Protein AF-G0NSY0-F1 (afdb_monomer_lite)

Foldseek 3Di:
DDPPPDPPPQDPDLLSNVVVLLLVVLVPDQAAAQLQVVLVVSCVVCVSNRDDSVVVLVVLLVSLLPPPCVVDDLVSNLSSQQNPQHACDDSNVVNVVVQVVQFPFDADPRRGTQWTDHPPDTHHHDPDCVSVPVPPPVVD

InterPro domains:
  IPR006570 SPK domain [PF04435] (18-119)
  IPR006570 SPK domain [SM00583] (14-125)

Structure (mmCIF, N/CA/C/O backbone):
data_AF-G0NSY0-F1
#
_entry.id   AF-G0NSY0-F1
#
loop_
_atom_site.group_PDB
_atom_site.id
_atom_site.type_symbol
_atom_site.label_atom_id
_atom_site.label_alt_id
_atom_site.label_comp_id
_atom_site.label_asym_id
_atom_site.label_entity_id
_atom_site.label_seq_id
_atom_site.pdbx_PDB_ins_code
_atom_site.Cartn_x
_atom_site.Cartn_y
_atom_site.Cartn_z
_atom_site.occupancy
_atom_site.B_iso_or_equiv
_atom_site.auth_seq_id
_atom_site.auth_comp_id
_atom_site.auth_asym_id
_atom_site.auth_atom_id
_atom_site.pdbx_PDB_model_num
ATOM 1 N N . MET A 1 1 ? -10.671 -26.786 -23.825 1.00 42.28 1 MET A N 1
ATOM 2 C CA . MET A 1 1 ? -9.5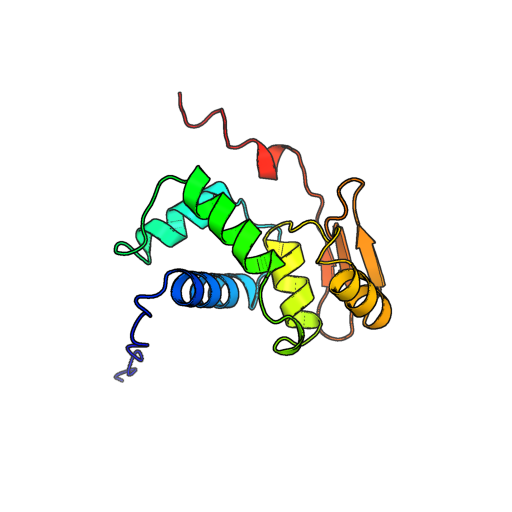52 -26.057 -23.190 1.00 42.28 1 MET A CA 1
ATOM 3 C C . MET A 1 1 ? -9.023 -25.039 -24.179 1.00 42.28 1 MET A C 1
ATOM 5 O O . MET A 1 1 ? -8.607 -25.458 -25.245 1.00 42.28 1 MET A O 1
ATOM 9 N N . LEU A 1 2 ? -9.075 -23.751 -23.842 1.00 33.53 2 LEU A N 1
ATOM 10 C CA . LEU A 1 2 ? -8.144 -22.704 -24.286 1.00 33.53 2 LEU A CA 1
ATOM 11 C C . LEU A 1 2 ? -8.570 -21.422 -23.568 1.00 33.53 2 LEU A C 1
ATOM 13 O O . LEU A 1 2 ? -9.509 -20.739 -23.962 1.00 33.53 2 LEU A O 1
ATOM 17 N N . VAL A 1 3 ? -7.925 -21.171 -22.430 1.00 37.84 3 VAL A N 1
ATOM 18 C CA . VAL A 1 3 ? -8.092 -19.944 -21.656 1.00 37.84 3 VAL A CA 1
ATOM 19 C C . VAL A 1 3 ? -7.523 -18.813 -22.506 1.00 37.84 3 VAL A C 1
ATOM 21 O O . VAL A 1 3 ? -6.309 -18.743 -22.705 1.00 37.84 3 VAL A O 1
ATOM 24 N N . GLN A 1 4 ? -8.396 -17.944 -23.018 1.00 37.56 4 GLN A N 1
ATOM 25 C CA . GLN A 1 4 ? -8.018 -16.621 -23.501 1.00 37.56 4 GLN A CA 1
ATOM 26 C C . GLN A 1 4 ? -7.388 -15.871 -22.325 1.00 37.56 4 GLN A C 1
ATOM 28 O O . GLN A 1 4 ? -8.070 -15.230 -21.531 1.00 37.56 4 GLN A O 1
ATOM 33 N N . ARG A 1 5 ? -6.065 -15.993 -22.179 1.00 39.16 5 ARG A N 1
ATOM 34 C CA . ARG A 1 5 ? -5.278 -15.085 -21.351 1.00 39.16 5 ARG A CA 1
ATOM 35 C C . ARG A 1 5 ? -5.397 -13.719 -22.006 1.00 39.16 5 ARG A C 1
ATOM 37 O O . ARG A 1 5 ? -4.770 -13.457 -23.029 1.00 39.16 5 ARG A O 1
ATOM 44 N N . SER A 1 6 ? -6.278 -12.897 -21.450 1.00 41.25 6 SER A N 1
ATOM 45 C CA . SER A 1 6 ? -6.475 -11.507 -21.821 1.00 41.25 6 SER A CA 1
ATOM 46 C C . SER A 1 6 ? -5.117 -10.820 -21.931 1.00 41.25 6 SER A C 1
ATOM 48 O O . SER A 1 6 ? -4.435 -10.615 -20.925 1.00 41.25 6 SER A O 1
ATOM 50 N N . MET A 1 7 ? -4.727 -10.453 -23.152 1.00 40.50 7 MET A N 1
ATOM 51 C CA . MET A 1 7 ? -3.717 -9.427 -23.371 1.00 40.50 7 MET A CA 1
ATOM 52 C C . MET A 1 7 ? -4.314 -8.099 -22.902 1.00 40.50 7 MET A C 1
ATOM 54 O O . MET A 1 7 ? -4.807 -7.301 -23.697 1.00 40.50 7 MET A O 1
ATOM 58 N N . LEU A 1 8 ? -4.304 -7.881 -21.586 1.00 42.44 8 LEU A N 1
ATOM 59 C CA . LEU A 1 8 ? -4.338 -6.544 -21.014 1.00 42.44 8 LEU A CA 1
ATOM 60 C C . LEU A 1 8 ? -3.165 -5.805 -21.656 1.00 42.44 8 LEU A C 1
ATOM 62 O O . LEU A 1 8 ? -2.007 -6.095 -21.350 1.00 42.44 8 LEU A O 1
ATOM 66 N N . ARG A 1 9 ? -3.461 -4.925 -22.621 1.00 44.59 9 ARG A N 1
ATOM 67 C CA . ARG A 1 9 ? -2.474 -4.013 -23.204 1.00 44.59 9 ARG A CA 1
ATOM 68 C C . ARG A 1 9 ? -1.788 -3.312 -22.037 1.00 44.59 9 ARG A C 1
ATOM 70 O O . ARG A 1 9 ? -2.410 -2.504 -21.353 1.00 44.59 9 ARG A O 1
ATOM 77 N N . ARG A 1 10 ? -0.531 -3.672 -21.779 1.00 50.91 10 ARG A N 1
ATOM 78 C CA . ARG A 1 10 ? 0.277 -3.040 -20.737 1.00 50.91 10 ARG A CA 1
ATOM 79 C C . ARG A 1 10 ? 0.395 -1.564 -21.104 1.00 50.91 10 ARG A C 1
ATOM 81 O O . ARG A 1 10 ? 0.808 -1.244 -22.217 1.00 50.91 10 ARG A O 1
ATOM 88 N N . SER A 1 11 ? -0.048 -0.684 -20.209 1.00 53.00 11 SER A N 1
ATOM 89 C CA . SER A 1 11 ? 0.040 0.759 -20.431 1.00 53.00 11 SER A CA 1
ATOM 90 C C . SER A 1 11 ? 1.504 1.169 -20.615 1.00 53.00 11 SER A C 1
ATOM 92 O O . SER A 1 11 ? 2.406 0.644 -19.956 1.00 53.00 11 SER A O 1
ATOM 94 N N . THR A 1 12 ? 1.740 2.112 -21.524 1.00 58.62 12 THR A N 1
ATOM 95 C CA . THR A 1 12 ? 3.052 2.739 -21.729 1.00 58.62 12 THR A CA 1
ATOM 96 C C . THR A 1 12 ? 3.340 3.821 -20.689 1.00 58.62 12 THR A C 1
ATOM 98 O O . THR A 1 12 ? 4.474 4.284 -20.590 1.00 58.62 12 THR A O 1
ATOM 101 N N . LYS A 1 13 ? 2.344 4.216 -19.885 1.00 81.94 13 LYS A N 1
ATOM 102 C CA . LYS A 1 13 ? 2.547 5.079 -18.722 1.00 81.94 13 LYS A CA 1
ATOM 103 C C . LYS A 1 13 ? 2.987 4.228 -17.540 1.00 81.94 13 LYS A C 1
ATOM 105 O O . LYS A 1 13 ? 2.324 3.255 -17.178 1.00 81.94 13 LYS A O 1
ATOM 110 N N . TRP A 1 14 ? 4.114 4.598 -16.942 1.00 83.00 14 TRP A N 1
ATOM 111 C CA . TRP A 1 14 ? 4.692 3.841 -15.837 1.00 83.00 14 TRP A CA 1
ATOM 112 C C . TRP A 1 14 ? 3.757 3.807 -14.617 1.00 83.00 14 TRP A C 1
ATOM 114 O O . TRP A 1 14 ? 3.750 2.801 -13.912 1.00 83.00 14 TRP A O 1
ATOM 124 N N . GLU A 1 15 ? 2.951 4.855 -14.380 1.00 87.06 15 GLU A N 1
ATOM 125 C CA . GLU A 1 15 ? 1.999 4.903 -13.262 1.00 87.06 15 GLU A CA 1
ATOM 126 C C . GLU A 1 15 ? 0.946 3.797 -13.367 1.00 87.06 15 GLU A C 1
ATOM 128 O O . GLU A 1 15 ? 0.692 3.087 -12.396 1.00 87.06 15 GLU A O 1
ATOM 133 N N . ASP A 1 16 ? 0.371 3.619 -14.555 1.00 89.00 16 ASP A N 1
ATOM 134 C CA . ASP A 1 16 ? -0.678 2.631 -14.810 1.00 89.00 16 ASP A CA 1
ATOM 135 C C . ASP A 1 16 ? -0.128 1.205 -14.707 1.00 89.00 16 ASP A C 1
ATOM 137 O O . ASP A 1 16 ? -0.748 0.332 -14.094 1.00 89.00 16 ASP A O 1
ATOM 141 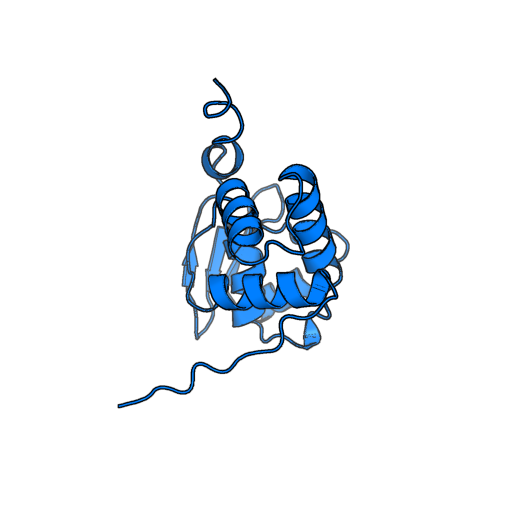N N . ALA A 1 17 ? 1.049 0.962 -15.297 1.00 89.94 17 ALA A N 1
ATOM 142 C CA . ALA A 1 17 ? 1.724 -0.331 -15.225 1.00 89.94 17 ALA A CA 1
ATOM 143 C C . ALA A 1 17 ? 2.043 -0.700 -13.770 1.00 89.94 17 ALA A C 1
ATOM 145 O O . ALA A 1 17 ? 1.778 -1.822 -13.335 1.00 89.94 17 ALA A O 1
ATOM 146 N N . LEU A 1 18 ? 2.549 0.266 -13.002 1.00 91.25 18 LEU A N 1
ATOM 147 C CA . LEU A 1 18 ? 2.905 0.067 -11.607 1.00 91.25 18 LEU A CA 1
ATOM 148 C C . LEU A 1 18 ? 1.676 -0.097 -10.710 1.00 91.25 18 LEU A C 1
ATOM 150 O O . LEU A 1 18 ? 1.684 -0.988 -9.867 1.00 91.25 18 LEU A O 1
ATOM 154 N N . MET A 1 19 ? 0.607 0.686 -10.897 1.00 92.44 19 MET A N 1
ATOM 155 C CA . MET A 1 19 ? -0.638 0.485 -10.144 1.00 92.44 19 MET A CA 1
ATOM 156 C C . MET A 1 19 ? -1.283 -0.857 -10.461 1.00 92.44 19 MET A C 1
ATOM 158 O O . MET A 1 19 ? -1.720 -1.540 -9.539 1.00 92.44 19 MET A O 1
ATOM 162 N N . THR A 1 20 ? -1.306 -1.262 -11.733 1.00 92.56 20 THR A N 1
ATOM 163 C CA . THR A 1 20 ? -1.825 -2.580 -12.133 1.00 92.56 20 THR A CA 1
ATOM 164 C C . THR A 1 20 ? -1.067 -3.690 -11.411 1.00 92.56 20 THR A C 1
ATOM 166 O O . THR A 1 20 ? -1.682 -4.567 -10.809 1.00 92.56 20 THR A O 1
ATOM 169 N N . TYR A 1 21 ? 0.265 -3.614 -11.408 1.00 92.88 21 TYR A N 1
ATOM 170 C CA . TYR A 1 21 ? 1.112 -4.569 -10.702 1.00 92.88 21 TYR A CA 1
ATOM 171 C C . TYR A 1 21 ? 0.880 -4.551 -9.184 1.00 92.88 21 TYR A C 1
ATOM 173 O O . TYR A 1 21 ? 0.744 -5.603 -8.563 1.00 92.88 21 TYR A O 1
ATOM 181 N N . VAL A 1 22 ? 0.793 -3.365 -8.573 1.00 93.25 22 VAL A N 1
ATOM 182 C CA . VAL A 1 22 ? 0.509 -3.223 -7.139 1.00 93.25 22 VAL A CA 1
ATOM 183 C C . VAL A 1 22 ? -0.803 -3.898 -6.777 1.00 93.25 22 VAL A C 1
ATOM 185 O O . VAL A 1 22 ? -0.812 -4.727 -5.871 1.00 93.25 22 VAL A O 1
ATOM 188 N N . LEU A 1 23 ? -1.882 -3.592 -7.494 1.00 93.12 23 LEU A N 1
ATOM 189 C CA . LEU A 1 23 ? -3.205 -4.149 -7.225 1.00 93.12 23 LEU A CA 1
ATOM 190 C C . LEU A 1 23 ? -3.229 -5.671 -7.389 1.00 93.12 23 LEU A C 1
ATOM 192 O O . LEU A 1 23 ? -3.749 -6.354 -6.508 1.00 93.12 23 LEU A O 1
ATOM 196 N N . ASP A 1 24 ? -2.604 -6.205 -8.445 1.00 93.00 24 ASP A N 1
ATOM 197 C CA . ASP A 1 24 ? -2.458 -7.652 -8.652 1.00 93.00 24 ASP A CA 1
ATOM 198 C C . ASP A 1 24 ? -1.806 -8.316 -7.432 1.00 93.00 24 ASP A C 1
ATOM 200 O O . ASP A 1 24 ? -2.383 -9.218 -6.815 1.00 93.00 24 ASP A O 1
ATOM 204 N N . LYS A 1 25 ? -0.644 -7.805 -7.006 1.00 90.38 25 LYS A N 1
ATOM 205 C CA . LYS A 1 25 ? 0.139 -8.418 -5.925 1.00 90.38 25 LYS A CA 1
ATOM 206 C C . LYS A 1 25 ? -0.442 -8.218 -4.528 1.00 90.38 25 LYS A C 1
ATOM 208 O O . LYS A 1 25 ? -0.123 -9.021 -3.652 1.00 90.38 25 LYS A O 1
ATOM 213 N N . VAL A 1 26 ? -1.243 -7.176 -4.286 1.00 88.62 26 VAL A N 1
ATOM 214 C CA . VAL A 1 26 ? -1.814 -6.897 -2.950 1.00 88.62 26 VAL A CA 1
ATOM 215 C C . VAL A 1 26 ? -3.257 -7.372 -2.779 1.00 88.62 26 VAL A C 1
ATOM 217 O O . VAL A 1 26 ? -3.703 -7.488 -1.638 1.00 88.62 26 VAL A O 1
ATOM 220 N N . SER A 1 27 ? -3.960 -7.702 -3.870 1.00 85.38 27 SER A N 1
ATOM 221 C CA . SER A 1 27 ? -5.373 -8.128 -3.880 1.00 85.38 27 SER A CA 1
ATOM 222 C C . SER A 1 27 ? -5.713 -9.169 -2.805 1.00 85.38 27 SER A C 1
ATOM 224 O O . SER A 1 27 ? -6.688 -9.017 -2.076 1.00 85.38 27 SER A O 1
ATOM 226 N N . ASN A 1 28 ? -4.852 -10.178 -2.647 1.00 81.88 28 ASN A N 1
ATOM 227 C CA . ASN A 1 28 ? -4.998 -11.258 -1.668 1.00 81.88 28 ASN A CA 1
ATOM 228 C C . ASN A 1 28 ? -3.844 -11.314 -0.652 1.00 81.88 28 ASN A C 1
ATOM 230 O O . ASN A 1 28 ? -3.677 -12.308 0.053 1.00 81.88 28 ASN A O 1
ATOM 234 N N . CYS A 1 29 ? -3.022 -10.265 -0.573 1.00 85.19 29 CYS A N 1
ATOM 235 C CA . CYS A 1 29 ? -1.877 -10.233 0.329 1.00 85.19 29 CYS A CA 1
ATOM 236 C C . CYS A 1 29 ? -2.275 -9.663 1.695 1.00 85.19 29 CYS A C 1
ATOM 238 O O . CYS A 1 29 ? -2.848 -8.578 1.778 1.00 85.19 29 CYS A O 1
ATOM 240 N N . ASN A 1 30 ? -1.958 -10.399 2.763 1.00 87.38 30 ASN A N 1
ATOM 241 C CA . ASN A 1 30 ? -2.170 -9.975 4.152 1.00 87.38 30 ASN A CA 1
ATOM 242 C C . ASN A 1 30 ? -0.841 -9.758 4.892 1.00 87.38 30 ASN A C 1
ATOM 244 O O . ASN A 1 30 ? -0.814 -9.690 6.120 1.00 87.38 30 ASN A O 1
ATOM 248 N N . GLU A 1 31 ? 0.266 -9.679 4.153 1.00 88.00 31 GLU A N 1
ATOM 249 C CA . GLU A 1 31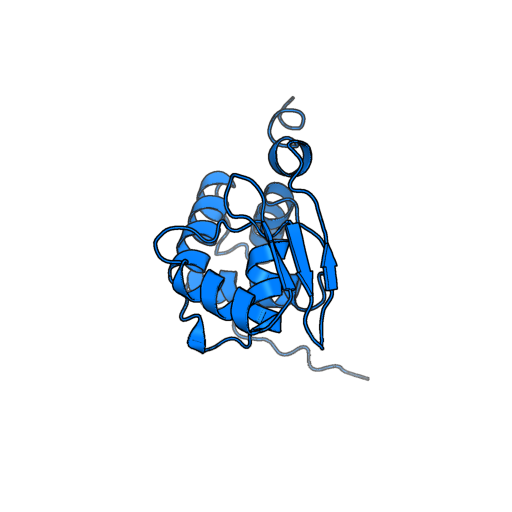 ? 1.621 -9.626 4.694 1.00 88.00 31 GLU A CA 1
ATOM 250 C C . GLU A 1 31 ? 2.391 -8.435 4.124 1.00 88.00 31 GLU A C 1
ATOM 252 O O . GLU A 1 31 ? 2.178 -7.996 2.995 1.00 88.00 31 GLU A O 1
ATOM 257 N N . ILE A 1 32 ? 3.328 -7.915 4.914 1.00 88.31 32 ILE A N 1
ATOM 258 C CA . ILE A 1 32 ? 4.225 -6.850 4.468 1.00 88.31 32 ILE A CA 1
ATOM 259 C C . ILE A 1 32 ? 5.199 -7.436 3.443 1.00 88.31 32 ILE A C 1
ATOM 261 O O . ILE A 1 32 ? 5.909 -8.402 3.723 1.00 88.31 32 ILE A O 1
ATOM 265 N N . ARG A 1 33 ? 5.266 -6.830 2.260 1.00 86.12 33 ARG A N 1
ATOM 266 C CA . ARG A 1 33 ? 6.134 -7.258 1.162 1.00 86.12 33 ARG A CA 1
ATOM 267 C C . ARG A 1 33 ? 7.479 -6.545 1.249 1.00 86.12 33 ARG A C 1
ATOM 269 O O . ARG A 1 33 ? 7.552 -5.335 1.463 1.00 86.12 33 ARG A O 1
ATOM 276 N N . CYS A 1 34 ? 8.563 -7.289 1.030 1.00 83.44 34 CYS A N 1
ATOM 277 C CA . CYS A 1 34 ? 9.888 -6.694 0.900 1.00 83.44 34 CYS A CA 1
ATOM 278 C C . CYS A 1 34 ? 9.941 -5.840 -0.371 1.00 83.44 34 CYS A C 1
ATOM 280 O O . CYS A 1 34 ? 9.844 -6.355 -1.485 1.00 83.44 34 CYS A O 1
ATOM 282 N N . LEU A 1 35 ? 10.128 -4.529 -0.212 1.00 83.19 35 LEU A N 1
ATOM 283 C CA . LEU A 1 35 ? 10.067 -3.597 -1.337 1.00 83.19 35 LEU A CA 1
ATOM 284 C C . LEU A 1 35 ? 11.214 -3.799 -2.341 1.00 83.19 35 LEU A C 1
ATOM 286 O O . LEU A 1 35 ? 11.065 -3.457 -3.507 1.00 83.19 35 LEU A O 1
ATOM 290 N N . THR A 1 36 ? 12.351 -4.354 -1.905 1.00 81.19 36 THR A N 1
ATOM 291 C CA . THR A 1 36 ? 13.462 -4.725 -2.799 1.00 81.19 36 THR A CA 1
ATOM 292 C C . THR A 1 36 ? 13.028 -5.817 -3.772 1.00 81.19 36 THR A C 1
ATOM 294 O O . THR A 1 36 ? 13.099 -5.600 -4.978 1.00 81.19 36 THR A O 1
ATOM 297 N N . ILE A 1 37 ? 12.512 -6.934 -3.247 1.00 84.25 37 ILE A N 1
ATOM 298 C CA . ILE A 1 37 ? 11.986 -8.045 -4.053 1.00 84.25 37 ILE A CA 1
ATOM 299 C C . ILE A 1 37 ? 10.864 -7.529 -4.954 1.00 84.25 37 ILE A C 1
ATOM 301 O O . ILE A 1 37 ? 10.908 -7.702 -6.164 1.00 84.25 37 ILE A O 1
ATOM 305 N N . PHE A 1 38 ? 9.944 -6.747 -4.386 1.00 87.88 38 PHE A N 1
ATOM 306 C CA . PHE A 1 38 ? 8.824 -6.168 -5.121 1.00 87.88 38 PHE A CA 1
ATOM 307 C C . PHE A 1 38 ? 9.252 -5.326 -6.340 1.00 87.88 38 PHE A C 1
ATOM 309 O O . PHE A 1 38 ? 8.627 -5.415 -7.395 1.00 87.88 38 PHE A O 1
ATOM 316 N N . CYS A 1 39 ? 10.312 -4.515 -6.215 1.00 88.50 39 CYS A N 1
ATOM 317 C CA . CYS A 1 39 ? 10.841 -3.706 -7.321 1.00 88.50 39 CYS A CA 1
ATOM 318 C C . CYS A 1 39 ? 11.562 -4.549 -8.386 1.00 88.50 39 CYS A C 1
ATOM 320 O O . CYS A 1 39 ? 11.491 -4.224 -9.575 1.00 88.50 39 CYS A O 1
ATOM 322 N N . ASN A 1 40 ? 12.281 -5.593 -7.965 1.00 88.19 40 ASN A N 1
ATOM 323 C CA . ASN A 1 40 ? 12.977 -6.498 -8.878 1.00 88.19 40 ASN A CA 1
ATOM 324 C C . ASN A 1 40 ? 11.965 -7.303 -9.701 1.00 88.19 40 ASN A C 1
ATOM 326 O O . ASN A 1 40 ? 12.060 -7.325 -10.926 1.00 88.19 40 ASN A O 1
ATOM 330 N N . ASP A 1 41 ? 10.948 -7.854 -9.038 1.00 90.38 41 ASP A N 1
ATOM 331 C CA . ASP A 1 41 ? 9.856 -8.589 -9.675 1.00 90.38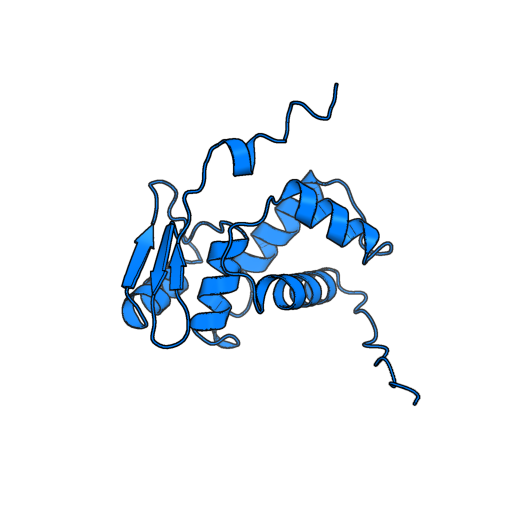 41 ASP A CA 1
ATOM 332 C C . ASP A 1 41 ? 9.091 -7.695 -10.662 1.00 90.38 41 ASP A C 1
ATOM 334 O O . ASP A 1 41 ? 8.847 -8.098 -11.797 1.00 90.38 41 ASP A O 1
ATOM 338 N N . PHE A 1 42 ? 8.806 -6.437 -10.292 1.00 91.75 42 PHE A N 1
ATOM 339 C CA . PHE A 1 42 ? 8.207 -5.470 -11.219 1.00 91.75 42 PHE A CA 1
ATOM 340 C C . PHE A 1 42 ? 9.068 -5.268 -12.473 1.00 91.75 42 PHE A C 1
ATOM 342 O O . PHE A 1 42 ? 8.544 -5.281 -13.582 1.00 91.75 42 PHE A O 1
ATOM 349 N N . SER A 1 43 ? 10.386 -5.109 -12.319 1.00 90.88 43 SER A N 1
ATOM 350 C CA . SER A 1 43 ? 11.295 -4.911 -13.460 1.00 90.88 43 SER A CA 1
ATOM 351 C C . SER A 1 43 ? 11.360 -6.134 -14.373 1.00 90.88 43 SER A C 1
ATOM 353 O O . SER A 1 43 ? 11.488 -5.983 -15.585 1.00 90.88 43 SER A O 1
ATOM 355 N N . ALA A 1 44 ? 11.270 -7.337 -13.802 1.00 90.31 44 ALA A N 1
ATOM 356 C CA . ALA A 1 44 ? 11.239 -8.581 -14.560 1.00 90.31 44 ALA A CA 1
ATOM 357 C C . ALA A 1 44 ? 9.906 -8.760 -15.306 1.00 90.31 44 ALA A C 1
ATOM 359 O O . ALA A 1 44 ? 9.893 -9.160 -16.470 1.00 90.31 44 ALA A O 1
ATOM 360 N N . GLU A 1 45 ? 8.780 -8.438 -14.663 1.00 91.44 45 GLU A N 1
ATOM 361 C CA . GLU A 1 45 ? 7.454 -8.552 -15.273 1.00 91.44 45 GLU A CA 1
ATOM 362 C C . GLU A 1 45 ? 7.183 -7.445 -16.306 1.00 91.44 45 GLU A C 1
ATOM 364 O O . GLU A 1 45 ? 6.488 -7.701 -17.293 1.00 91.44 45 GLU A O 1
ATOM 369 N N . TYR A 1 46 ? 7.747 -6.248 -16.120 1.00 90.81 46 TYR A N 1
ATOM 370 C CA . TYR A 1 46 ? 7.569 -5.059 -16.962 1.00 90.81 46 TYR A CA 1
ATOM 371 C C . TYR A 1 46 ? 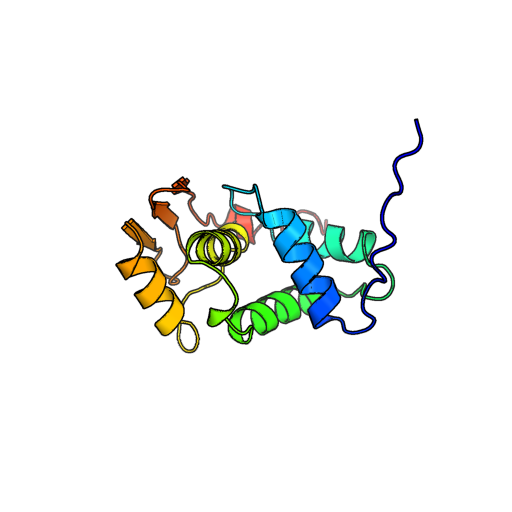8.926 -4.542 -17.478 1.00 90.81 46 TYR A C 1
ATOM 373 O O . TYR A 1 46 ? 9.378 -3.478 -17.050 1.00 90.81 46 TYR A O 1
ATOM 381 N N . PRO A 1 47 ? 9.574 -5.254 -18.423 1.00 88.50 47 PRO A N 1
ATOM 382 C CA . PRO A 1 47 ? 10.924 -4.921 -18.887 1.00 88.50 47 PRO A CA 1
ATOM 383 C C . PRO A 1 47 ? 11.027 -3.524 -19.518 1.00 88.50 47 PRO A C 1
ATOM 385 O O . PRO A 1 47 ? 12.027 -2.841 -19.320 1.00 88.50 47 PRO A O 1
ATOM 388 N N . ASP A 1 48 ? 9.969 -3.049 -20.183 1.00 88.81 48 ASP A N 1
ATOM 389 C CA . ASP A 1 48 ? 9.912 -1.696 -20.766 1.00 88.81 48 ASP A CA 1
ATOM 390 C C . ASP A 1 48 ? 9.910 -0.578 -19.706 1.00 88.81 48 ASP A C 1
ATOM 392 O O . ASP A 1 48 ? 10.198 0.580 -20.004 1.00 88.81 48 ASP A O 1
ATOM 396 N N . HIS A 1 49 ? 9.594 -0.926 -18.454 1.00 86.94 49 HIS A N 1
ATOM 397 C CA . HIS A 1 49 ? 9.548 -0.023 -17.300 1.00 86.94 49 HIS A CA 1
ATOM 398 C C . HIS A 1 49 ? 10.632 -0.339 -16.265 1.00 86.94 49 HIS A C 1
ATOM 400 O O . HIS A 1 49 ? 10.629 0.239 -15.170 1.00 86.94 49 HIS A O 1
ATOM 406 N N . ALA A 1 50 ? 11.554 -1.248 -16.597 1.00 87.81 50 ALA A N 1
ATOM 407 C CA . ALA A 1 50 ? 12.648 -1.634 -15.726 1.00 87.81 50 ALA A CA 1
ATOM 408 C C . ALA A 1 50 ? 13.532 -0.427 -15.391 1.00 87.81 50 ALA A C 1
ATOM 410 O O . ALA A 1 50 ? 13.720 0.510 -16.171 1.00 87.81 50 ALA A O 1
ATOM 411 N N . GLY A 1 51 ? 14.097 -0.442 -14.193 1.00 84.62 51 GLY A N 1
ATOM 412 C CA . GLY A 1 51 ? 14.924 0.655 -13.728 1.00 84.62 51 GLY A CA 1
ATOM 413 C C . GLY A 1 51 ? 15.686 0.299 -12.471 1.00 84.62 51 GLY A C 1
ATOM 414 O O . GLY A 1 51 ? 15.509 -0.760 -11.873 1.00 84.62 51 GLY A O 1
ATOM 415 N N . LYS A 1 52 ? 16.544 1.223 -12.036 1.00 86.19 52 LYS A N 1
ATOM 416 C CA . LYS A 1 52 ? 17.256 1.059 -10.769 1.00 86.19 52 LYS A CA 1
ATOM 417 C C . LYS A 1 52 ? 16.238 0.905 -9.636 1.00 86.19 52 LYS A C 1
ATOM 419 O O . LYS A 1 52 ? 15.302 1.698 -9.523 1.00 86.19 52 LYS A O 1
ATOM 424 N N . ARG A 1 53 ? 16.477 -0.053 -8.737 1.00 83.38 53 ARG A N 1
ATOM 425 C CA . ARG A 1 53 ? 15.656 -0.322 -7.542 1.00 83.38 53 ARG A CA 1
ATOM 426 C C . ARG A 1 53 ? 15.259 0.946 -6.781 1.00 83.38 53 ARG A C 1
ATOM 428 O O . ARG A 1 53 ? 14.102 1.113 -6.407 1.00 83.38 53 ARG A O 1
ATOM 435 N N . GLY A 1 54 ? 16.213 1.854 -6.555 1.00 80.75 54 GLY A N 1
ATOM 436 C CA . GLY A 1 54 ? 15.961 3.126 -5.869 1.00 80.75 54 GLY A CA 1
ATOM 437 C C . GLY A 1 54 ? 14.936 4.005 -6.592 1.00 80.75 54 GLY A C 1
ATOM 438 O O . GLY A 1 54 ? 14.053 4.574 -5.951 1.00 80.75 54 GLY A O 1
ATOM 439 N N . THR A 1 55 ? 15.002 4.048 -7.924 1.00 87.56 55 THR A N 1
ATOM 440 C CA . THR A 1 55 ? 14.067 4.783 -8.781 1.00 87.56 55 THR A CA 1
ATOM 441 C C . THR A 1 55 ? 12.665 4.187 -8.712 1.00 87.56 55 THR A C 1
ATOM 443 O O . THR A 1 55 ? 11.711 4.931 -8.509 1.00 87.56 55 THR A O 1
ATOM 446 N N . ILE A 1 56 ? 12.526 2.862 -8.817 1.00 88.88 56 ILE A N 1
ATOM 447 C CA . ILE A 1 56 ? 11.216 2.187 -8.756 1.00 88.88 56 ILE A CA 1
ATOM 448 C C . ILE A 1 56 ? 10.588 2.352 -7.374 1.00 88.88 56 ILE A C 1
ATOM 450 O O . ILE A 1 56 ? 9.423 2.714 -7.268 1.00 88.88 56 ILE A O 1
ATOM 454 N N . ASN A 1 57 ? 11.365 2.178 -6.306 1.00 87.06 57 ASN A N 1
ATOM 455 C CA . ASN A 1 57 ? 10.887 2.424 -4.949 1.00 87.06 57 ASN A CA 1
ATOM 456 C C . ASN A 1 57 ? 10.372 3.869 -4.794 1.00 87.06 57 ASN A C 1
ATOM 458 O O . ASN A 1 57 ? 9.246 4.075 -4.349 1.00 87.06 57 ASN A O 1
ATOM 462 N N . SER A 1 58 ? 11.157 4.871 -5.206 1.00 88.06 58 SER A N 1
ATOM 463 C CA . SER A 1 58 ? 10.731 6.279 -5.157 1.00 88.06 58 SER A CA 1
ATOM 464 C C . SER A 1 58 ? 9.444 6.521 -5.955 1.00 88.06 58 SER A C 1
ATOM 466 O O . SER A 1 58 ? 8.529 7.191 -5.473 1.00 88.06 58 SER A O 1
ATOM 468 N N . ARG A 1 59 ? 9.337 5.908 -7.136 1.00 90.44 59 ARG A N 1
ATOM 469 C CA . ARG A 1 59 ? 8.141 5.920 -7.981 1.00 90.44 59 ARG A CA 1
ATOM 470 C C . ARG A 1 59 ? 6.923 5.308 -7.289 1.00 90.44 59 ARG A C 1
ATOM 472 O O . ARG A 1 59 ? 5.895 5.971 -7.250 1.00 90.44 59 ARG A O 1
ATOM 479 N N . ILE A 1 60 ? 7.044 4.131 -6.666 1.00 90.75 60 ILE A N 1
ATOM 480 C CA . ILE A 1 60 ? 5.968 3.506 -5.871 1.00 90.75 60 ILE A CA 1
ATOM 481 C C . ILE A 1 60 ? 5.514 4.460 -4.765 1.00 90.75 60 ILE A C 1
ATOM 483 O O . ILE A 1 60 ? 4.333 4.774 -4.666 1.00 90.75 60 ILE A O 1
ATOM 487 N N . ARG A 1 61 ? 6.447 4.974 -3.955 1.00 90.69 61 ARG A N 1
ATOM 488 C CA . ARG A 1 61 ? 6.129 5.887 -2.841 1.00 90.69 61 ARG A CA 1
ATOM 489 C C . ARG A 1 61 ? 5.414 7.149 -3.314 1.00 90.69 61 ARG A C 1
ATOM 491 O O . ARG A 1 61 ? 4.484 7.616 -2.665 1.00 90.69 61 ARG A O 1
ATOM 498 N N . THR A 1 62 ? 5.858 7.701 -4.436 1.00 91.31 62 THR A N 1
ATOM 499 C CA . THR A 1 62 ? 5.276 8.911 -5.023 1.00 91.31 62 THR A CA 1
ATOM 500 C C . THR A 1 62 ? 3.894 8.626 -5.590 1.00 91.31 62 THR A C 1
ATOM 502 O O . THR A 1 62 ? 2.975 9.406 -5.369 1.00 91.31 62 THR A O 1
ATOM 505 N N . LEU A 1 63 ? 3.729 7.495 -6.270 1.00 92.50 63 LEU A N 1
ATOM 506 C CA . LEU A 1 63 ? 2.458 7.053 -6.820 1.00 92.50 63 LEU A CA 1
ATOM 507 C C . LEU A 1 63 ? 1.422 6.869 -5.708 1.00 92.50 63 LEU A C 1
ATOM 509 O O . LEU A 1 63 ? 0.404 7.547 -5.725 1.00 92.50 63 LEU A O 1
ATOM 513 N N . LEU A 1 64 ? 1.718 6.067 -4.680 1.00 92.69 64 LEU A N 1
ATOM 514 C CA . LEU A 1 64 ? 0.784 5.797 -3.575 1.00 92.69 64 LEU A CA 1
ATOM 515 C C . LEU A 1 64 ? 0.348 7.054 -2.808 1.00 92.69 64 LEU A C 1
ATOM 517 O O . LEU A 1 64 ? -0.757 7.094 -2.272 1.00 92.69 64 LEU A O 1
ATOM 521 N N . ARG A 1 65 ? 1.196 8.088 -2.768 1.00 92.31 65 ARG A N 1
ATOM 522 C CA . ARG A 1 65 ? 0.866 9.390 -2.167 1.00 92.31 65 ARG A CA 1
ATOM 523 C C . ARG A 1 65 ? -0.081 10.242 -3.006 1.00 92.31 65 ARG A C 1
ATOM 525 O O . ARG A 1 65 ? -0.694 11.143 -2.449 1.00 92.31 65 ARG A O 1
ATOM 532 N N . ASN A 1 66 ? -0.142 10.020 -4.317 1.00 90.56 66 ASN A N 1
ATOM 533 C CA . ASN A 1 66 ? -0.869 10.883 -5.250 1.00 90.56 66 ASN A CA 1
ATOM 534 C C . ASN A 1 66 ? -1.966 10.146 -6.038 1.00 90.56 66 ASN A C 1
ATOM 536 O O . ASN A 1 66 ? -2.616 10.776 -6.869 1.00 90.56 66 ASN A O 1
ATOM 540 N N . ILE A 1 67 ? -2.165 8.837 -5.828 1.00 90.25 67 ILE A N 1
ATOM 541 C CA . ILE A 1 67 ? -3.317 8.141 -6.408 1.00 90.25 67 ILE A CA 1
ATOM 542 C C . ILE A 1 67 ? -4.619 8.756 -5.894 1.00 90.25 67 ILE A C 1
ATOM 544 O O . ILE A 1 67 ? -4.684 9.275 -4.786 1.00 90.25 67 ILE A O 1
ATOM 548 N N . ASP A 1 68 ? -5.660 8.658 -6.708 1.00 90.62 68 ASP A N 1
ATOM 549 C CA . ASP A 1 68 ? -7.013 9.044 -6.329 1.00 90.62 68 ASP A CA 1
ATOM 550 C C . ASP A 1 68 ? -7.601 7.988 -5.379 1.00 90.62 68 ASP A C 1
ATOM 552 O O . ASP A 1 68 ? -8.130 6.964 -5.822 1.00 90.62 68 ASP A O 1
ATOM 556 N N . HIS A 1 69 ? -7.423 8.188 -4.070 1.00 90.44 69 HIS A N 1
ATOM 557 C CA . HIS A 1 69 ? -7.800 7.213 -3.037 1.00 90.44 69 HIS A CA 1
ATOM 558 C C . HIS A 1 69 ? -9.312 6.955 -2.968 1.00 90.44 69 HIS A C 1
ATOM 560 O O . HIS A 1 69 ? -9.722 5.888 -2.513 1.00 90.44 69 HIS A O 1
ATOM 566 N N . GLU A 1 70 ? -10.139 7.870 -3.475 1.00 91.25 70 GLU A N 1
ATOM 567 C CA . GLU A 1 70 ? -11.601 7.726 -3.523 1.00 91.25 70 GLU A CA 1
ATOM 568 C C . GLU A 1 70 ? -12.058 6.620 -4.483 1.00 91.25 70 GLU A C 1
ATOM 570 O O . GLU A 1 70 ? -13.149 6.073 -4.335 1.00 91.25 70 GLU A O 1
ATOM 575 N N . LYS A 1 71 ? -11.207 6.218 -5.435 1.00 92.56 71 LYS A N 1
ATOM 576 C CA . LYS A 1 71 ? -11.498 5.110 -6.360 1.00 92.56 71 LYS A CA 1
ATOM 577 C C . LYS A 1 71 ? -11.365 3.722 -5.740 1.00 92.56 71 LYS A C 1
ATOM 579 O O . LYS A 1 71 ? -11.733 2.741 -6.384 1.00 92.56 71 LYS A O 1
ATOM 584 N N . PHE A 1 72 ? -10.808 3.622 -4.539 1.00 93.31 72 PHE A N 1
ATOM 585 C CA . PHE A 1 72 ? -10.572 2.353 -3.864 1.00 93.31 72 PHE A CA 1
ATOM 586 C C . PHE A 1 72 ? -11.465 2.255 -2.638 1.00 93.31 72 PHE A C 1
ATOM 588 O O . PHE A 1 72 ? -11.600 3.226 -1.898 1.00 93.31 72 PHE A O 1
ATOM 595 N N . ASP A 1 73 ? -12.049 1.082 -2.400 1.00 94.88 73 ASP A N 1
ATOM 596 C CA . ASP A 1 73 ? -12.705 0.788 -1.128 1.00 94.88 73 ASP A CA 1
ATOM 597 C C . ASP A 1 73 ? -11.680 0.722 0.024 1.00 94.88 73 ASP A C 1
ATOM 599 O O . ASP A 1 73 ? -10.468 0.602 -0.192 1.00 94.88 73 ASP A O 1
ATOM 603 N N . ASP A 1 74 ? -12.168 0.790 1.264 1.00 95.75 74 ASP A N 1
ATOM 604 C CA . ASP A 1 74 ? -11.317 0.857 2.460 1.00 95.75 74 ASP A CA 1
ATOM 605 C C . ASP A 1 74 ? -10.439 -0.390 2.628 1.00 95.75 74 ASP A C 1
ATOM 607 O O . ASP A 1 74 ? -9.292 -0.296 3.067 1.00 95.75 74 ASP A O 1
ATOM 611 N N . THR A 1 75 ? -10.945 -1.560 2.231 1.00 95.25 75 THR A N 1
ATOM 612 C CA . THR A 1 75 ? -10.220 -2.834 2.313 1.00 95.25 75 THR A 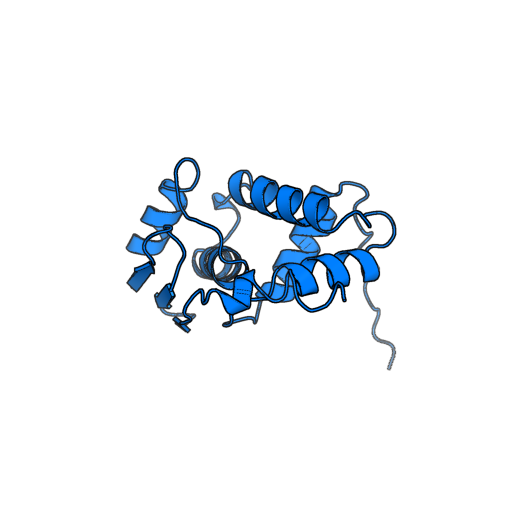CA 1
ATOM 613 C C . THR A 1 75 ? -9.042 -2.844 1.347 1.00 95.25 75 THR A C 1
ATOM 615 O O . THR A 1 75 ? -7.917 -3.180 1.729 1.00 95.25 75 THR A O 1
ATOM 618 N N . THR A 1 76 ? -9.278 -2.454 0.098 1.00 95.38 76 THR A N 1
ATOM 619 C CA . THR A 1 76 ? -8.262 -2.360 -0.948 1.00 95.38 76 THR A CA 1
ATOM 620 C C . THR A 1 76 ? -7.212 -1.320 -0.572 1.00 95.38 76 THR A C 1
ATOM 622 O O . THR A 1 76 ? -6.010 -1.590 -0.649 1.00 95.38 76 THR A O 1
ATOM 625 N N . LEU A 1 77 ? -7.649 -0.159 -0.083 1.00 95.50 77 LEU A N 1
ATOM 626 C CA . LEU A 1 77 ? -6.759 0.906 0.360 1.00 95.50 77 LEU A CA 1
ATOM 627 C C . LEU A 1 77 ? -5.885 0.457 1.541 1.00 95.50 77 LEU A C 1
ATOM 629 O O . LEU A 1 77 ? -4.662 0.611 1.491 1.00 95.50 77 LEU A O 1
ATOM 633 N N . ALA A 1 78 ? -6.471 -0.183 2.557 1.00 96.19 78 ALA A N 1
ATOM 634 C CA . ALA A 1 78 ? -5.731 -0.737 3.688 1.00 96.19 78 ALA A CA 1
ATOM 635 C C . ALA A 1 78 ? -4.694 -1.776 3.242 1.00 96.19 78 ALA A C 1
ATOM 637 O O . ALA A 1 78 ? -3.548 -1.725 3.693 1.00 96.19 78 ALA A O 1
ATOM 638 N N . ARG A 1 79 ? -5.051 -2.681 2.318 1.00 95.88 79 ARG A N 1
ATOM 639 C CA . ARG A 1 79 ? -4.127 -3.687 1.763 1.00 95.88 79 ARG A CA 1
ATOM 640 C C . ARG A 1 79 ? -2.937 -3.043 1.068 1.00 95.88 79 ARG A C 1
ATOM 642 O O . ARG A 1 79 ? -1.804 -3.416 1.368 1.00 95.88 79 ARG A O 1
ATOM 649 N N . ILE A 1 80 ? -3.170 -2.074 0.182 1.00 94.94 80 ILE A N 1
ATOM 650 C CA . ILE A 1 80 ? -2.098 -1.365 -0.534 1.00 94.94 80 ILE A CA 1
ATOM 651 C C . ILE A 1 80 ? -1.135 -0.719 0.470 1.00 94.94 80 ILE A C 1
ATOM 653 O O . ILE A 1 80 ? 0.079 -0.936 0.401 1.00 94.94 80 ILE A O 1
ATOM 657 N N . MET A 1 81 ? -1.677 0.046 1.422 1.00 95.31 81 MET A N 1
ATOM 658 C CA . MET A 1 81 ? -0.877 0.818 2.375 1.00 95.31 81 MET A CA 1
ATOM 659 C C . MET A 1 81 ? -0.118 -0.083 3.356 1.00 95.31 81 MET A C 1
ATOM 661 O O . MET A 1 81 ? 1.056 0.163 3.642 1.00 95.31 81 MET A O 1
ATOM 665 N N . PHE A 1 82 ? -0.747 -1.164 3.821 1.00 95.38 82 PHE A N 1
ATOM 666 C CA . PHE A 1 82 ? -0.135 -2.142 4.718 1.00 95.38 82 PHE A CA 1
ATOM 667 C C . PHE A 1 82 ? 0.950 -2.969 4.021 1.00 95.38 82 PHE A C 1
ATOM 669 O O . PHE A 1 82 ? 2.093 -2.996 4.484 1.00 95.38 82 PHE A O 1
ATOM 676 N N . CYS A 1 83 ? 0.625 -3.609 2.892 1.00 93.31 83 CYS A N 1
ATOM 677 C CA . CYS A 1 83 ? 1.533 -4.538 2.213 1.00 93.31 83 CYS A CA 1
ATOM 678 C C . CYS A 1 83 ? 2.812 -3.840 1.748 1.00 93.31 83 CYS A C 1
ATOM 680 O O . CYS A 1 83 ? 3.887 -4.433 1.784 1.00 93.31 83 CYS A O 1
ATOM 682 N N . LEU A 1 84 ? 2.715 -2.573 1.337 1.00 92.00 84 LEU A N 1
ATOM 683 C CA . LEU A 1 84 ? 3.860 -1.780 0.880 1.00 92.00 84 LEU A CA 1
ATOM 684 C C . LEU A 1 84 ? 4.453 -0.888 1.977 1.00 92.00 84 LEU A C 1
ATOM 686 O O . LEU A 1 84 ? 5.346 -0.075 1.704 1.00 92.00 84 LEU A O 1
ATOM 690 N N . ALA A 1 85 ? 3.994 -1.040 3.223 1.00 91.62 85 ALA A N 1
ATOM 691 C CA . ALA A 1 85 ? 4.481 -0.293 4.377 1.00 91.62 85 ALA A CA 1
ATOM 692 C C . ALA A 1 85 ? 4.514 1.223 4.114 1.00 91.62 85 ALA A C 1
ATOM 694 O O . ALA A 1 85 ? 5.542 1.871 4.332 1.00 91.62 85 ALA A O 1
ATOM 695 N N . GLN A 1 86 ? 3.450 1.765 3.518 1.00 93.69 86 GLN A N 1
ATOM 696 C CA . GLN A 1 86 ? 3.329 3.181 3.177 1.00 93.69 86 GLN A CA 1
ATOM 697 C C . GLN A 1 86 ? 2.984 3.990 4.431 1.00 93.69 86 GLN A C 1
ATOM 699 O O . GLN A 1 86 ? 1.947 3.728 5.036 1.00 93.69 86 GLN A O 1
ATOM 704 N N . PRO A 1 87 ? 3.832 4.960 4.832 1.00 92.88 87 PRO A N 1
ATOM 705 C CA . PRO A 1 87 ? 3.476 5.905 5.883 1.00 92.88 87 PRO A CA 1
ATOM 706 C C . PRO A 1 87 ? 2.223 6.689 5.500 1.00 92.88 87 PRO A C 1
ATOM 708 O O . PRO A 1 87 ? 2.126 7.157 4.360 1.00 92.88 87 PRO A O 1
ATOM 711 N N . LEU A 1 88 ? 1.293 6.821 6.445 1.00 94.25 88 LEU A N 1
ATOM 712 C CA . LEU A 1 88 ? 0.056 7.589 6.319 1.00 94.25 88 LEU A CA 1
ATOM 713 C C . LEU A 1 88 ? 0.213 8.973 6.963 1.00 94.25 88 LEU A C 1
ATOM 715 O O . LEU A 1 88 ? -0.483 9.321 7.918 1.00 94.25 88 LEU A O 1
ATOM 719 N N . ASP A 1 89 ? 1.182 9.735 6.462 1.00 90.44 89 ASP A N 1
ATOM 720 C CA . ASP A 1 89 ? 1.532 11.074 6.928 1.00 90.44 89 ASP A CA 1
ATOM 721 C C . ASP A 1 89 ? 1.260 12.153 5.863 1.00 90.44 89 ASP A C 1
ATOM 723 O O . ASP A 1 89 ? 1.125 11.872 4.665 1.00 90.44 89 ASP A O 1
ATOM 727 N N . GLY A 1 90 ? 1.142 13.410 6.305 1.00 91.06 90 GLY A N 1
ATOM 728 C CA . GLY A 1 90 ? 0.958 14.578 5.442 1.00 91.06 90 GLY A CA 1
ATOM 729 C C . GLY A 1 90 ? -0.219 14.429 4.474 1.00 91.06 90 GLY A C 1
ATOM 730 O O . GLY A 1 90 ? -1.378 14.447 4.872 1.00 91.06 90 GLY A O 1
ATOM 731 N N . LYS A 1 91 ? 0.067 14.235 3.178 1.00 88.50 91 LYS A N 1
ATOM 732 C CA . LYS A 1 91 ? -0.967 14.074 2.135 1.00 88.50 91 LYS A CA 1
ATOM 733 C C . LYS A 1 91 ? -1.883 12.858 2.334 1.00 88.50 91 LYS A C 1
ATOM 735 O O . LYS A 1 91 ? -2.920 12.784 1.688 1.00 88.50 91 LYS A O 1
ATOM 740 N N . LEU A 1 92 ? -1.494 11.901 3.177 1.00 94.56 92 LEU A N 1
ATOM 741 C CA . LEU A 1 92 ? -2.253 10.677 3.444 1.00 94.56 92 LEU A CA 1
ATOM 742 C C . LEU A 1 92 ? -3.017 10.715 4.778 1.00 94.56 92 LEU A C 1
ATOM 744 O O . LEU A 1 92 ? -3.554 9.692 5.199 1.00 94.56 92 LEU A O 1
ATOM 748 N N . GLU A 1 93 ? -3.120 11.875 5.431 1.00 94.38 93 GLU A N 1
ATOM 749 C CA . GLU A 1 93 ? -3.902 12.023 6.668 1.00 94.38 93 GLU A CA 1
ATOM 750 C C . GLU A 1 93 ? -5.389 11.701 6.467 1.00 94.38 93 GLU A C 1
ATOM 752 O O . GLU A 1 93 ? -5.963 10.976 7.275 1.00 94.38 93 GLU A O 1
ATOM 757 N N . ALA A 1 94 ? -5.984 12.123 5.348 1.00 94.50 94 ALA A N 1
ATOM 758 C CA . ALA A 1 94 ? -7.370 11.783 5.014 1.00 94.50 94 ALA A CA 1
ATOM 759 C C . ALA A 1 94 ? -7.572 10.263 4.848 1.00 94.50 94 ALA A C 1
ATOM 761 O O . ALA A 1 94 ? -8.562 9.704 5.315 1.00 94.50 94 ALA A O 1
ATOM 762 N N . VAL A 1 95 ? -6.596 9.567 4.250 1.00 96.44 95 VAL A N 1
ATOM 763 C CA . VAL A 1 95 ? -6.605 8.097 4.149 1.00 96.44 95 VAL A CA 1
ATOM 764 C C . VAL A 1 95 ? -6.533 7.465 5.536 1.00 96.44 95 VAL A C 1
ATOM 766 O O . VAL A 1 95 ? -7.269 6.523 5.821 1.00 96.44 95 VAL A O 1
ATOM 769 N N . ARG A 1 96 ? -5.676 7.986 6.420 1.00 96.94 96 ARG A N 1
ATOM 770 C CA . ARG A 1 96 ? -5.569 7.515 7.806 1.00 96.94 96 ARG A CA 1
ATOM 771 C C . ARG A 1 96 ? -6.898 7.640 8.545 1.00 96.94 96 ARG A C 1
ATOM 773 O O . ARG A 1 96 ? -7.325 6.671 9.164 1.00 96.94 96 ARG A O 1
ATOM 780 N N . GLU A 1 97 ? -7.541 8.801 8.480 1.00 96.62 97 GLU A N 1
ATOM 781 C CA . GLU A 1 97 ? -8.837 9.044 9.125 1.00 96.62 97 GLU A CA 1
ATOM 782 C C . GLU A 1 97 ? -9.920 8.118 8.573 1.00 96.62 97 GLU A C 1
ATOM 784 O O . GLU A 1 97 ? -10.633 7.467 9.335 1.00 96.62 97 GLU A O 1
ATOM 789 N N . ARG A 1 98 ? -9.980 7.970 7.247 1.00 96.81 98 ARG A N 1
ATOM 790 C CA . ARG A 1 98 ? -10.902 7.056 6.569 1.00 96.81 98 ARG A CA 1
ATOM 791 C C . ARG A 1 98 ? -10.720 5.603 7.020 1.00 96.81 98 ARG A C 1
ATOM 793 O O . ARG A 1 98 ? -11.690 4.921 7.352 1.00 96.81 98 ARG A O 1
ATOM 800 N N . LEU A 1 99 ? -9.478 5.126 7.103 1.00 97.50 99 LEU A N 1
ATOM 801 C CA . LEU A 1 99 ? -9.189 3.789 7.623 1.00 97.50 99 LEU A CA 1
ATOM 802 C C . LEU A 1 99 ? -9.518 3.668 9.118 1.00 97.50 99 LEU A C 1
ATOM 804 O O . LEU A 1 99 ? -10.010 2.631 9.551 1.00 97.50 99 LEU A O 1
ATOM 808 N N . HIS A 1 100 ? -9.310 4.719 9.908 1.00 97.19 100 HIS A N 1
ATOM 809 C CA . HIS A 1 100 ? -9.662 4.696 11.325 1.00 97.19 100 HIS A CA 1
ATOM 810 C C . HIS A 1 100 ? -11.179 4.621 11.563 1.00 97.19 100 HIS A C 1
ATOM 812 O O . HIS A 1 100 ? -11.614 3.958 12.501 1.00 97.19 100 HIS A O 1
ATOM 818 N N . ASN A 1 101 ? -11.975 5.253 10.697 1.00 97.50 101 ASN A N 1
ATOM 819 C CA . ASN A 1 101 ? -13.438 5.234 10.772 1.00 97.50 101 ASN A CA 1
ATOM 820 C C . ASN A 1 101 ? -14.042 3.912 10.272 1.00 97.50 101 ASN A C 1
ATOM 822 O O . ASN A 1 101 ? -15.082 3.483 10.763 1.00 97.50 101 ASN A O 1
ATOM 826 N N . SER A 1 102 ? -13.393 3.262 9.304 1.00 97.31 102 SER A N 1
ATOM 827 C CA . SER A 1 102 ? -13.867 2.007 8.699 1.00 97.31 102 SER A CA 1
ATOM 828 C C . SER A 1 102 ? -13.460 0.744 9.463 1.00 97.31 102 SER A C 1
ATOM 830 O O . SER A 1 102 ? -13.981 -0.341 9.198 1.00 97.31 102 SER A O 1
ATOM 832 N N . GLY A 1 103 ? -12.516 0.841 10.401 1.00 97.06 103 GLY A N 1
ATOM 833 C CA . GLY A 1 103 ? -12.016 -0.323 11.117 1.00 97.06 103 GLY A CA 1
ATOM 834 C C . GLY A 1 103 ? -11.088 0.004 12.279 1.00 97.06 103 GLY A C 1
ATOM 835 O O . GLY A 1 103 ? -10.764 1.152 12.576 1.00 97.06 103 GLY A O 1
ATOM 836 N N . LYS A 1 104 ? -10.621 -1.043 12.958 1.00 97.88 104 LYS A N 1
ATOM 837 C CA . LYS A 1 104 ? -9.636 -0.899 14.029 1.00 97.88 104 LYS A CA 1
ATOM 838 C C . LYS A 1 104 ? -8.243 -0.770 13.418 1.00 97.88 104 LYS A C 1
ATOM 840 O O . LYS A 1 104 ? -7.695 -1.767 12.951 1.00 97.88 104 LYS A O 1
ATOM 845 N N . LEU A 1 105 ? -7.685 0.436 13.454 1.00 97.88 105 LEU A N 1
ATOM 846 C CA . LEU A 1 105 ? -6.367 0.780 12.920 1.00 97.88 105 LEU A CA 1
ATOM 847 C C . LEU A 1 105 ? -5.352 0.992 14.055 1.00 97.88 105 LEU A C 1
ATOM 849 O O . LEU A 1 105 ? -5.610 1.761 14.977 1.00 97.88 105 LEU A O 1
ATOM 853 N N . GLU A 1 106 ? -4.185 0.355 13.964 1.00 97.44 106 GLU A N 1
ATOM 854 C CA . GLU A 1 106 ? -3.013 0.648 14.800 1.00 97.44 106 GLU A CA 1
ATOM 855 C C . GLU A 1 106 ? -1.783 0.842 13.896 1.00 97.44 106 GLU A C 1
ATOM 857 O O . GLU A 1 106 ? -1.653 0.214 12.836 1.00 97.44 106 GLU A O 1
ATOM 862 N N . MET A 1 107 ? -0.879 1.733 14.303 1.00 95.69 107 MET A N 1
ATOM 863 C CA . MET A 1 107 ? 0.304 2.110 13.527 1.00 95.69 107 MET A CA 1
ATOM 864 C C . MET A 1 107 ? 1.568 2.094 14.385 1.00 95.69 107 MET A C 1
ATOM 866 O O . MET A 1 107 ? 1.498 2.106 15.613 1.00 95.69 107 MET A O 1
ATOM 870 N N . ASP A 1 108 ? 2.727 2.069 13.731 1.00 93.12 108 ASP A N 1
ATOM 871 C CA . ASP A 1 108 ? 4.014 2.313 14.383 1.00 93.12 108 ASP A CA 1
ATOM 872 C C . ASP A 1 108 ? 4.355 3.812 14.487 1.00 93.12 108 ASP A C 1
ATOM 874 O O . ASP A 1 108 ? 3.622 4.681 14.016 1.00 93.12 108 ASP A O 1
ATOM 878 N N . GLU A 1 109 ? 5.509 4.109 15.088 1.00 90.69 109 GLU A N 1
ATOM 879 C CA . GLU A 1 109 ? 6.057 5.464 15.257 1.00 90.69 109 GLU A CA 1
ATOM 880 C C . GLU A 1 109 ? 6.342 6.207 13.936 1.00 90.69 109 GLU A C 1
ATOM 882 O O . GLU A 1 109 ? 6.535 7.419 13.940 1.00 90.69 109 GLU A O 1
ATOM 887 N N . PHE A 1 110 ? 6.337 5.500 12.800 1.00 90.44 110 PHE A N 1
ATOM 888 C CA . PHE A 1 110 ? 6.519 6.060 11.459 1.00 90.44 110 PHE A CA 1
ATOM 889 C C . PHE A 1 110 ? 5.198 6.144 10.682 1.00 90.44 110 PHE A C 1
ATOM 891 O O . PHE A 1 110 ? 5.217 6.235 9.453 1.00 90.44 110 PHE A O 1
ATOM 898 N N . PHE A 1 111 ? 4.056 6.080 11.374 1.00 93.38 111 PHE A N 1
ATOM 899 C CA . PHE A 1 111 ? 2.713 6.155 10.789 1.00 93.38 111 PHE A CA 1
ATOM 900 C C . PHE A 1 111 ? 2.420 5.055 9.762 1.00 93.38 111 PHE A C 1
ATOM 902 O O . PHE A 1 111 ? 1.648 5.257 8.823 1.00 93.38 111 PHE A O 1
ATOM 909 N N . ARG A 1 112 ? 3.036 3.877 9.901 1.00 94.12 112 ARG A N 1
ATOM 910 C CA . ARG A 1 112 ? 2.745 2.725 9.040 1.00 94.12 112 ARG A CA 1
ATOM 911 C C . ARG A 1 112 ? 1.806 1.772 9.750 1.00 94.12 112 ARG A C 1
ATOM 913 O O . ARG A 1 112 ? 1.986 1.487 10.930 1.00 94.12 112 ARG A O 1
ATOM 920 N N . ILE A 1 113 ? 0.855 1.221 9.003 1.00 95.88 113 ILE A N 1
ATOM 921 C CA . ILE A 1 113 ? -0.131 0.266 9.518 1.00 95.88 113 ILE A CA 1
ATOM 922 C C . ILE A 1 113 ? 0.587 -0.971 10.072 1.00 95.88 113 ILE A C 1
ATOM 924 O O . ILE A 1 113 ? 1.239 -1.688 9.315 1.00 95.88 113 ILE A O 1
ATOM 928 N N . THR A 1 114 ? 0.458 -1.242 11.368 1.00 95.69 114 THR A N 1
ATOM 929 C CA . THR A 1 114 ? 0.926 -2.492 12.001 1.00 95.69 114 THR A CA 1
ATOM 930 C C . THR A 1 114 ? -0.224 -3.454 12.264 1.00 95.69 114 THR A C 1
ATOM 932 O O . THR A 1 114 ? -0.034 -4.675 12.306 1.00 95.69 114 THR A O 1
ATOM 935 N N . PHE A 1 115 ? -1.431 -2.912 12.387 1.00 97.12 115 PHE A N 1
ATOM 936 C CA . PHE A 1 115 ? -2.660 -3.667 12.519 1.00 97.12 115 PHE A CA 1
ATOM 937 C C . PHE A 1 115 ? -3.807 -2.922 11.836 1.00 97.12 115 PHE A C 1
ATOM 939 O O . PHE A 1 115 ? -3.975 -1.719 12.023 1.00 97.12 115 PHE A O 1
ATOM 946 N N . TYR A 1 116 ? -4.619 -3.643 11.073 1.00 97.94 116 TYR A N 1
ATOM 947 C CA . TYR A 1 116 ? -5.900 -3.154 10.579 1.00 97.94 116 TYR A CA 1
ATOM 948 C C . TYR A 1 116 ? -6.916 -4.291 10.568 1.00 97.94 116 TYR A C 1
ATOM 950 O O . TYR A 1 116 ? -6.614 -5.394 10.107 1.00 97.94 116 TYR A O 1
ATOM 958 N N . LYS A 1 117 ? -8.126 -4.033 11.063 1.00 97.69 117 LYS A N 1
ATOM 959 C CA . LYS A 1 117 ? -9.233 -4.988 10.997 1.00 97.69 117 LYS A CA 1
ATOM 960 C C . LYS A 1 117 ? -10.541 -4.283 10.659 1.00 97.69 117 LYS A C 1
ATOM 962 O O . LYS A 1 117 ? -10.958 -3.403 11.411 1.00 97.69 117 LYS A O 1
ATOM 967 N N . ASN A 1 118 ? -11.210 -4.740 9.606 1.00 96.56 118 ASN A N 1
ATOM 968 C CA . ASN A 1 118 ? -12.605 -4.416 9.300 1.00 96.56 118 ASN A CA 1
ATOM 969 C C . ASN A 1 118 ? -13.420 -5.717 9.135 1.00 96.56 118 ASN A C 1
ATOM 971 O O . ASN A 1 118 ? -12.984 -6.782 9.584 1.00 96.56 118 ASN A O 1
ATOM 975 N N . GLU A 1 119 ? -14.608 -5.641 8.537 1.00 95.81 119 GLU A N 1
ATOM 976 C CA . GLU A 1 119 ? -15.468 -6.811 8.306 1.00 95.81 119 GLU A CA 1
ATOM 977 C C . GLU A 1 119 ? -14.905 -7.812 7.273 1.00 95.81 119 GLU A C 1
ATOM 979 O O . GLU A 1 119 ? -15.228 -8.997 7.340 1.00 95.81 119 GLU A O 1
ATOM 984 N N . TYR A 1 120 ? -14.016 -7.374 6.372 1.00 94.69 120 TYR A N 1
ATOM 985 C CA . TYR A 1 120 ? -13.498 -8.175 5.252 1.00 94.69 120 TYR A CA 1
ATOM 986 C C . TYR A 1 120 ? -12.053 -8.650 5.427 1.00 94.69 120 TYR A C 1
ATOM 988 O O . TYR A 1 120 ? -11.662 -9.664 4.845 1.00 94.69 120 TYR A O 1
ATOM 996 N N . VAL A 1 121 ? -11.221 -7.917 6.174 1.00 95.19 121 VAL A N 1
ATOM 997 C CA . VAL A 1 121 ? -9.787 -8.207 6.274 1.00 95.19 121 VAL A CA 1
ATOM 998 C C . VAL A 1 121 ? -9.242 -8.031 7.685 1.00 95.19 121 VAL A C 1
ATOM 1000 O O . VAL A 1 121 ? -9.634 -7.139 8.437 1.00 95.19 121 VAL A O 1
ATOM 1003 N N . LEU A 1 122 ? -8.271 -8.885 8.010 1.00 96.12 122 LEU A N 1
ATOM 1004 C CA . LEU A 1 122 ? -7.369 -8.741 9.142 1.00 96.12 122 LEU A CA 1
ATOM 1005 C C . LEU A 1 122 ? -5.935 -8.651 8.613 1.00 96.12 122 LEU A C 1
ATOM 1007 O O . LEU A 1 122 ? -5.411 -9.609 8.046 1.00 96.12 122 LEU A O 1
ATOM 1011 N N . LEU A 1 123 ? -5.303 -7.505 8.831 1.00 95.81 123 LEU A N 1
ATOM 1012 C CA . LEU A 1 123 ? -3.909 -7.229 8.510 1.00 95.81 123 LEU A CA 1
ATOM 1013 C C . LEU A 1 123 ? -3.150 -7.062 9.821 1.00 95.81 123 LEU A C 1
ATOM 1015 O O . LEU A 1 123 ? -3.544 -6.269 10.676 1.00 95.81 123 LEU A O 1
ATOM 1019 N N . LYS A 1 124 ? -2.071 -7.819 10.008 1.00 95.25 124 LYS A N 1
ATOM 1020 C CA . LYS A 1 124 ? -1.239 -7.725 11.208 1.00 95.25 124 LYS A CA 1
ATOM 1021 C C . LYS A 1 124 ? 0.205 -8.029 10.861 1.00 95.25 124 LYS A C 1
ATOM 1023 O O . LYS A 1 124 ? 0.514 -9.098 10.347 1.00 95.25 124 LYS A O 1
ATOM 1028 N N . GLY A 1 125 ? 1.100 -7.107 11.181 1.00 88.62 125 GLY A N 1
ATOM 1029 C CA . GLY A 1 125 ? 2.519 -7.266 10.908 1.00 88.62 125 GLY A CA 1
ATOM 1030 C C . GLY A 1 125 ? 3.340 -6.152 11.532 1.00 88.62 125 GLY A C 1
ATOM 1031 O O . GLY A 1 125 ? 2.884 -5.026 11.686 1.00 88.62 125 GLY A O 1
ATOM 1032 N N . THR A 1 126 ? 4.576 -6.462 11.902 1.00 84.19 126 THR A N 1
ATOM 1033 C CA . THR A 1 126 ? 5.519 -5.451 12.385 1.00 84.19 126 THR A CA 1
ATOM 1034 C C . THR A 1 126 ? 6.469 -5.086 11.257 1.00 84.19 126 THR A C 1
ATOM 1036 O O . THR A 1 126 ? 7.093 -5.967 10.659 1.00 84.19 126 THR A O 1
ATOM 1039 N N . HIS A 1 127 ? 6.645 -3.790 11.008 1.00 75.81 127 HIS A N 1
ATOM 1040 C CA . HIS A 1 127 ? 7.663 -3.275 10.092 1.00 75.81 127 HIS A CA 1
ATOM 1041 C C . HIS A 1 127 ? 9.053 -3.430 10.720 1.00 75.81 127 HIS A C 1
ATOM 1043 O O . HIS A 1 127 ? 9.629 -2.483 11.248 1.00 75.81 127 HIS A O 1
ATOM 1049 N N . ARG A 1 128 ? 9.595 -4.652 10.723 1.00 65.69 128 ARG A N 1
ATOM 1050 C CA . ARG A 1 128 ? 10.936 -4.918 11.265 1.00 65.69 128 ARG A CA 1
ATOM 1051 C C . ARG A 1 128 ? 12.002 -4.293 10.377 1.00 65.69 128 ARG A C 1
ATOM 1053 O O . ARG A 1 128 ? 11.850 -4.241 9.158 1.00 65.69 128 ARG A O 1
ATOM 1060 N N . HIS A 1 129 ? 13.138 -3.932 10.974 1.00 51.22 129 HIS A N 1
ATOM 1061 C CA . HIS A 1 129 ? 14.294 -3.444 10.225 1.00 51.22 129 HIS A CA 1
ATOM 1062 C C . HIS A 1 129 ? 14.728 -4.448 9.139 1.00 51.22 129 HIS A C 1
ATOM 1064 O O . HIS A 1 129 ? 15.073 -4.016 8.058 1.00 51.22 129 HIS A O 1
ATOM 1070 N N . LYS A 1 130 ? 14.562 -5.771 9.324 1.00 46.75 130 LYS A N 1
ATOM 1071 C CA . LYS A 1 130 ? 14.792 -6.790 8.270 1.00 46.75 130 LYS A CA 1
ATOM 1072 C C . LYS A 1 130 ? 13.905 -6.632 7.020 1.00 46.75 130 LYS A C 1
ATOM 1074 O O . LYS A 1 130 ? 14.400 -6.826 5.920 1.00 46.75 130 LYS A O 1
ATOM 1079 N N . ASN A 1 131 ? 12.674 -6.129 7.152 1.00 50.69 131 ASN A N 1
ATOM 1080 C CA . ASN A 1 131 ? 11.812 -5.781 6.008 1.00 50.69 131 ASN A CA 1
ATOM 1081 C C . ASN A 1 131 ? 12.309 -4.517 5.264 1.00 50.69 131 ASN A C 1
ATOM 1083 O O . ASN A 1 131 ? 11.830 -4.197 4.178 1.00 50.69 131 ASN A O 1
ATOM 1087 N N . GLN A 1 132 ? 13.271 -3.795 5.856 1.00 48.22 132 GLN A N 1
ATOM 1088 C CA . GLN A 1 132 ? 14.000 -2.664 5.277 1.00 48.22 132 GLN A CA 1
ATOM 1089 C C . GLN A 1 132 ? 15.491 -2.975 4.974 1.00 48.22 132 GLN A C 1
ATOM 1091 O O . GLN A 1 132 ? 16.096 -2.218 4.218 1.00 48.22 132 GLN A O 1
ATOM 1096 N N . VAL A 1 133 ? 16.091 -4.035 5.548 1.00 43.69 133 VAL A N 1
ATOM 1097 C CA . VAL A 1 133 ? 17.556 -4.254 5.693 1.00 43.69 133 VAL A CA 1
ATOM 1098 C C . VAL A 1 133 ? 18.069 -5.578 5.102 1.00 43.69 133 VAL A C 1
ATOM 1100 O O . VAL A 1 133 ? 19.282 -5.778 5.073 1.00 43.69 133 VAL A O 1
ATOM 1103 N N . ASP A 1 134 ? 17.255 -6.363 4.393 1.00 44.19 134 ASP A N 1
ATOM 1104 C CA . ASP A 1 134 ? 17.793 -7.154 3.258 1.00 44.19 134 ASP A CA 1
ATOM 1105 C C . ASP A 1 134 ? 18.146 -6.212 2.075 1.00 44.19 134 ASP A C 1
ATOM 1107 O O . ASP A 1 134 ? 17.727 -6.364 0.933 1.00 44.19 134 ASP A O 1
ATOM 1111 N N . ARG A 1 135 ? 18.865 -5.124 2.389 1.00 47.19 135 ARG A N 1
ATOM 1112 C CA . ARG A 1 135 ? 19.323 -4.045 1.503 1.00 47.19 135 ARG A CA 1
ATOM 1113 C C . ARG A 1 135 ? 20.841 -3.869 1.505 1.00 47.19 135 ARG A C 1
ATOM 1115 O O . ARG A 1 135 ? 21.320 -3.091 0.696 1.00 47.19 135 ARG A O 1
ATOM 1122 N N . PHE A 1 136 ? 21.574 -4.540 2.397 1.00 38.59 136 PHE A N 1
ATOM 1123 C CA . PHE A 1 136 ? 23.027 -4.355 2.540 1.00 38.59 136 PHE A CA 1
ATOM 1124 C C . PHE A 1 136 ? 23.853 -5.651 2.571 1.00 38.59 136 PHE A C 1
ATOM 1126 O O . PHE A 1 136 ? 25.076 -5.568 2.570 1.00 38.59 136 PHE A O 1
ATOM 1133 N N . ARG A 1 137 ? 23.237 -6.843 2.609 1.00 39.16 137 ARG A N 1
ATOM 1134 C CA . ARG A 1 137 ? 23.977 -8.123 2.654 1.00 39.16 137 ARG A CA 1
ATOM 1135 C C . ARG A 1 137 ? 23.995 -8.922 1.351 1.00 39.16 137 ARG A C 1
ATOM 1137 O O . ARG A 1 137 ? 24.849 -9.783 1.232 1.00 39.16 137 ARG A O 1
ATOM 1144 N N . GLU A 1 138 ? 23.128 -8.615 0.391 1.00 41.72 138 GLU A N 1
ATOM 1145 C CA . GLU A 1 138 ? 23.129 -9.265 -0.932 1.00 41.72 138 GLU A CA 1
ATOM 1146 C C . GLU A 1 138 ? 23.987 -8.516 -1.975 1.00 41.72 138 GLU A C 1
ATOM 1148 O O . GLU A 1 138 ? 24.160 -8.999 -3.085 1.00 41.72 138 GLU A O 1
ATOM 1153 N N . GLU A 1 139 ? 24.568 -7.360 -1.619 1.00 37.69 139 GLU A N 1
ATOM 1154 C CA . GLU A 1 139 ? 25.583 -6.649 -2.426 1.00 37.69 139 GLU A CA 1
ATOM 1155 C C . GLU A 1 139 ? 27.027 -6.987 -1.976 1.00 37.69 139 GLU A C 1
ATOM 1157 O O . GLU A 1 139 ? 27.932 -6.156 -2.083 1.00 37.69 139 GLU A O 1
ATOM 1162 N N . ARG A 1 140 ? 27.257 -8.197 -1.448 1.00 33.94 140 ARG A N 1
ATOM 1163 C CA . ARG A 1 140 ? 28.600 -8.751 -1.219 1.00 33.94 140 ARG A CA 1
ATOM 1164 C C . ARG A 1 140 ? 28.749 -10.124 -1.849 1.00 33.94 140 ARG A C 1
ATOM 1166 O O . ARG A 1 140 ? 27.886 -10.979 -1.564 1.00 33.94 140 ARG A O 1
#

Secondary structure (DSSP, 8-state):
-----------SSHHHHHHHHHHHHHTT--S---HHHHHHHHHHH-GGG---HHHHHHHHHHHHHHS-GGGS-HHHHHHHHHHTT----GGGHHHHHHHHHHSEEEE-TTS-EEEEE-SS-EEE----THHHHTTSSS--

Organism: Caenorhabditis brenneri (NCBI:txid135651)

Radius of gyration: 15.75 Å; chains: 1; bounding box: 44×41×40 Å

pLDDT: mean 83.03, std 18.73, range [33.53, 97.94]

Sequence (140 aa):
MLVQRSMLRRSTKWEDALMTYVLDKVSNCNEIRCLTIFCNDFSAEYPDHAGKRGTINSRIRTLLRNIDHEKFDDTTLARIMFCLAQPLDGKLEAVRERLHNSGKLEMDEFFRITFYKNEYVLLKGTHRHKNQVDRFREER